Protein AF-A0A9P6QQ18-F1 (afdb_monomer)

Structure (mmCIF, N/CA/C/O backbone):
data_AF-A0A9P6QQ18-F1
#
_entry.id   AF-A0A9P6QQ18-F1
#
loop_
_atom_site.group_PDB
_atom_site.id
_atom_site.type_symbol
_atom_site.label_atom_id
_atom_site.label_alt_id
_atom_site.label_comp_id
_atom_site.lab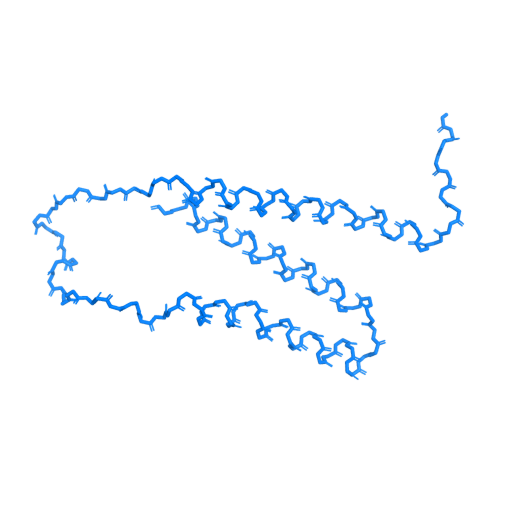el_asym_id
_atom_site.label_entity_id
_atom_site.label_seq_id
_atom_site.pdbx_PDB_ins_code
_atom_site.Cartn_x
_atom_site.Cartn_y
_atom_site.Cartn_z
_atom_site.occupancy
_atom_site.B_iso_or_equiv
_atom_site.auth_seq_id
_atom_site.auth_comp_id
_a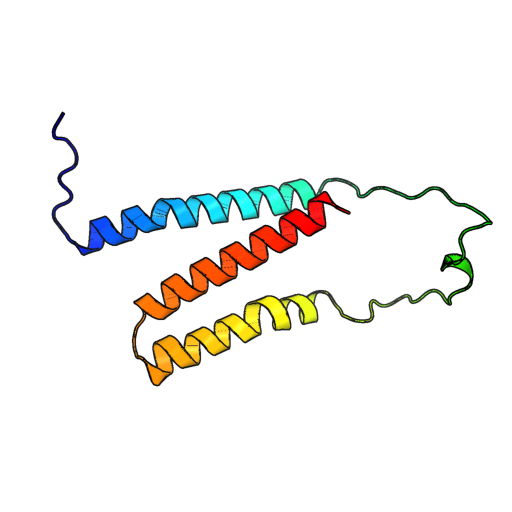tom_site.auth_asym_id
_atom_site.auth_atom_id
_atom_site.pdbx_PDB_model_num
ATOM 1 N N . MET A 1 1 ? -6.898 34.464 17.664 1.00 44.88 1 MET A N 1
ATOM 2 C CA . MET A 1 1 ? -7.584 33.560 16.716 1.00 44.88 1 MET A CA 1
ATOM 3 C C . MET A 1 1 ? -7.899 32.262 17.448 1.00 44.88 1 MET A C 1
ATOM 5 O O . MET A 1 1 ? -7.136 31.315 17.383 1.00 44.88 1 MET A O 1
ATOM 9 N N . GLU A 1 2 ? -8.997 32.252 18.199 1.00 58.38 2 GLU A N 1
ATOM 10 C CA . GLU A 1 2 ? -9.526 31.084 18.920 1.00 58.38 2 GLU A CA 1
ATOM 11 C C . GLU A 1 2 ? -10.723 30.558 18.114 1.00 58.38 2 GLU A C 1
ATOM 13 O O . GLU A 1 2 ? -11.852 30.938 18.406 1.00 58.38 2 GLU A O 1
ATOM 18 N N . MET A 1 3 ? -10.514 29.797 17.030 1.00 56.69 3 MET A N 1
ATOM 19 C CA . MET A 1 3 ? -11.647 29.430 16.151 1.00 56.69 3 MET A CA 1
ATOM 20 C C . MET A 1 3 ? -11.926 27.933 15.990 1.00 56.69 3 MET A C 1
ATOM 22 O O . MET A 1 3 ? -12.963 27.586 15.446 1.00 56.69 3 MET A O 1
ATOM 26 N N . PHE A 1 4 ? -11.125 27.022 16.552 1.00 62.69 4 PHE A N 1
ATOM 27 C CA . PHE A 1 4 ? -11.479 25.592 16.540 1.00 62.69 4 PHE A CA 1
ATOM 28 C C . PHE A 1 4 ? -11.140 24.892 17.858 1.00 62.69 4 PHE A C 1
ATOM 30 O O . PHE A 1 4 ? -10.296 23.999 17.931 1.00 62.69 4 PHE A O 1
ATOM 37 N N . ARG A 1 5 ? -11.841 25.262 18.936 1.00 65.56 5 ARG A N 1
ATOM 38 C CA . ARG A 1 5 ? -11.855 24.459 20.166 1.00 65.56 5 ARG A CA 1
ATOM 39 C C . ARG A 1 5 ? -12.746 23.233 19.950 1.00 65.56 5 ARG A C 1
ATOM 41 O O . ARG A 1 5 ? -13.927 23.233 20.288 1.00 65.56 5 ARG A O 1
ATOM 48 N N . ILE A 1 6 ? -12.174 22.193 19.344 1.00 60.19 6 ILE A N 1
ATOM 49 C CA . ILE A 1 6 ? -12.843 20.904 19.128 1.00 60.19 6 ILE A CA 1
ATOM 50 C C . ILE A 1 6 ? -13.253 20.335 20.496 1.00 60.19 6 ILE A C 1
ATOM 52 O O . ILE A 1 6 ? -12.412 20.100 21.363 1.00 60.19 6 ILE A O 1
ATOM 56 N N . LYS A 1 7 ? -14.565 20.185 20.701 1.00 62.78 7 LYS A N 1
ATOM 57 C CA . LYS A 1 7 ? -15.180 19.963 22.018 1.00 62.78 7 LYS A CA 1
ATOM 58 C C . LYS A 1 7 ? -15.162 18.498 22.477 1.00 62.78 7 LYS A C 1
ATOM 60 O O . LYS A 1 7 ? -15.290 18.256 23.671 1.00 62.78 7 LYS A O 1
ATOM 65 N N . SER A 1 8 ? -15.013 17.532 21.562 1.00 61.25 8 SER A N 1
ATOM 66 C CA . SER A 1 8 ? -15.037 16.097 21.876 1.00 61.25 8 SER A CA 1
ATOM 67 C C . SER A 1 8 ? -13.687 15.411 21.601 1.00 61.25 8 SER A C 1
ATOM 69 O O . SER A 1 8 ? -13.078 15.646 20.551 1.00 61.25 8 SER A O 1
ATOM 71 N N . PRO A 1 9 ? -13.217 14.527 22.506 1.00 66.12 9 PRO A N 1
ATOM 72 C CA . PRO A 1 9 ? -11.983 13.758 22.314 1.00 66.12 9 PRO A CA 1
ATOM 73 C C . PRO A 1 9 ? -11.997 12.906 21.036 1.00 66.12 9 PRO A C 1
ATOM 75 O O . PRO A 1 9 ? -10.982 12.787 20.358 1.00 66.12 9 PRO A O 1
ATOM 78 N N . SER A 1 10 ? -13.166 12.374 20.665 1.00 65.75 10 SER A N 1
ATOM 79 C CA . SER A 1 10 ? -13.357 11.558 19.463 1.00 65.75 10 SER A CA 1
ATOM 80 C C . SER A 1 10 ? -13.193 12.352 18.166 1.00 65.75 10 SER A C 1
ATOM 82 O O . SER A 1 10 ? -12.624 11.841 17.209 1.00 65.75 10 SER A O 1
ATOM 84 N N . MET A 1 11 ? -13.624 13.615 18.114 1.00 63.75 11 MET A N 1
ATOM 85 C CA . MET A 1 11 ? -13.503 14.419 16.893 1.00 63.75 11 MET A CA 1
ATOM 86 C C . MET A 1 11 ? -12.067 14.890 16.651 1.00 63.75 11 MET A C 1
ATOM 88 O O . MET A 1 11 ? -11.628 14.962 15.507 1.00 63.75 11 MET A O 1
ATOM 92 N N . ARG A 1 12 ? -11.298 15.124 17.722 1.00 69.06 12 ARG A N 1
ATOM 93 C CA . ARG A 1 12 ? -9.845 15.341 17.626 1.00 69.06 12 ARG A CA 1
ATOM 94 C C . ARG A 1 12 ? -9.121 14.133 17.035 1.00 69.06 12 ARG A C 1
ATOM 96 O O . ARG A 1 12 ? -8.218 14.315 16.229 1.00 69.06 12 ARG A O 1
ATOM 103 N N . PHE A 1 13 ? -9.541 12.928 17.417 1.00 66.69 13 PHE A N 1
ATOM 104 C CA . PHE A 1 13 ? -8.982 11.685 16.898 1.00 66.69 13 PHE A CA 1
ATOM 105 C C . PHE A 1 13 ? -9.198 11.564 15.383 1.00 66.69 13 PHE A C 1
ATOM 107 O O . PHE A 1 13 ? -8.223 11.489 14.645 1.00 66.69 13 PHE A O 1
ATOM 114 N N . TYR A 1 14 ? -10.436 11.667 14.891 1.00 67.19 14 TYR A N 1
ATOM 115 C CA . TYR A 1 14 ? -10.707 11.554 13.449 1.00 6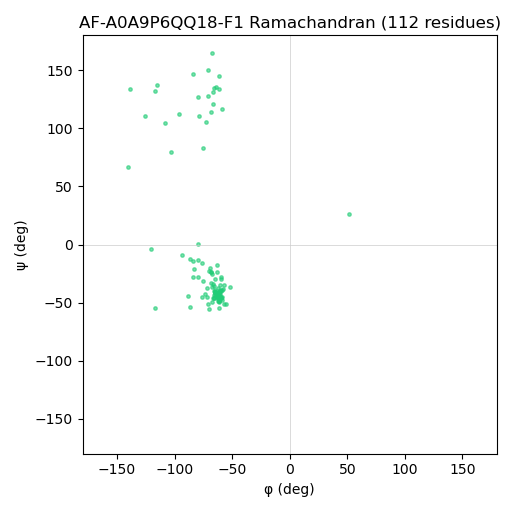7.19 14 TYR A CA 1
ATOM 116 C C . TYR A 1 14 ? -10.003 12.625 12.605 1.00 67.19 14 TYR A C 1
ATOM 118 O O . TYR A 1 14 ? -9.547 12.330 11.505 1.00 67.19 14 TYR A O 1
ATOM 1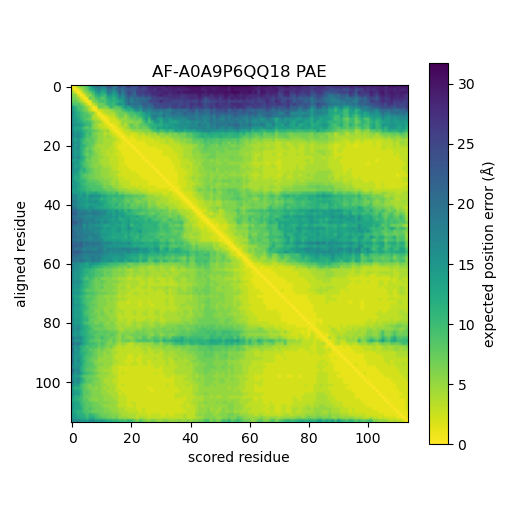26 N N . ILE A 1 15 ? -9.863 13.849 13.122 1.00 74.38 15 ILE A N 1
ATOM 127 C CA . ILE A 1 15 ? -9.143 14.927 12.427 1.00 74.38 15 ILE A CA 1
ATOM 128 C C . ILE A 1 15 ? -7.638 14.637 12.344 1.00 74.38 15 ILE A C 1
ATOM 130 O O . ILE A 1 15 ? -7.014 14.986 11.347 1.00 74.38 15 ILE A O 1
ATOM 134 N N . SER A 1 16 ? -7.060 13.963 13.344 1.00 79.25 16 SER A N 1
ATOM 135 C CA . SER A 1 16 ? -5.643 13.581 13.324 1.00 79.25 16 SER A CA 1
ATOM 136 C C . SER A 1 16 ? -5.332 12.577 12.211 1.00 79.25 16 SER A C 1
ATOM 138 O O . SER A 1 16 ? -4.319 12.725 11.540 1.00 79.25 16 SER A O 1
ATOM 140 N N . TYR A 1 17 ? -6.211 11.596 11.984 1.00 84.31 17 TYR A N 1
ATOM 141 C CA . TYR A 1 17 ? -6.032 10.575 10.939 1.00 84.31 17 TYR A CA 1
ATOM 142 C C . TYR A 1 17 ? -6.568 11.003 9.572 1.00 84.31 17 TYR A C 1
ATOM 144 O O . TYR A 1 17 ? -6.285 10.356 8.565 1.00 84.31 17 TYR A O 1
ATOM 152 N N . ALA A 1 18 ? -7.338 12.092 9.505 1.00 86.31 18 ALA A N 1
ATOM 153 C CA . ALA A 1 18 ? -7.832 12.622 8.239 1.00 86.31 18 ALA A CA 1
ATOM 154 C C . ALA A 1 18 ? -6.675 12.954 7.285 1.00 86.31 18 ALA A C 1
ATOM 156 O O . ALA A 1 18 ? -6.774 12.678 6.093 1.00 86.31 18 ALA A O 1
ATOM 157 N N . PHE A 1 19 ? -5.568 13.488 7.812 1.00 88.44 19 PHE A N 1
ATOM 158 C CA . PHE A 1 19 ? -4.374 13.764 7.017 1.00 88.44 19 PHE A CA 1
ATOM 159 C C . PHE A 1 19 ? -3.774 12.487 6.411 1.00 88.44 19 PHE A C 1
ATOM 161 O O . PHE A 1 19 ? -3.473 12.468 5.221 1.00 88.44 19 PHE A O 1
ATOM 168 N N . ASP A 1 20 ? -3.687 11.403 7.183 1.00 90.44 20 ASP A N 1
ATOM 169 C CA . ASP A 1 20 ? -3.134 10.126 6.716 1.00 90.44 20 ASP A CA 1
ATOM 170 C C . ASP A 1 20 ? -3.998 9.500 5.615 1.00 90.44 20 ASP A C 1
ATOM 172 O O . ASP A 1 20 ? -3.478 9.013 4.610 1.00 90.44 20 ASP A O 1
ATOM 176 N N . TRP A 1 21 ? -5.327 9.566 5.749 1.00 92.50 21 TRP A N 1
ATOM 177 C CA . TRP A 1 21 ? -6.245 9.105 4.703 1.00 92.50 21 TRP A CA 1
ATOM 178 C C . TRP A 1 21 ? -6.156 9.949 3.432 1.00 92.50 21 TRP A C 1
ATOM 180 O O . TRP A 1 21 ? -6.175 9.393 2.333 1.00 92.50 21 TRP A O 1
ATOM 190 N N . ILE A 1 22 ? -6.026 11.273 3.564 1.00 93.69 22 ILE A N 1
ATOM 191 C CA . ILE A 1 22 ? -5.800 12.166 2.419 1.00 93.69 22 ILE A CA 1
ATOM 192 C C . ILE A 1 22 ? -4.477 11.810 1.738 1.00 93.69 22 ILE A C 1
ATOM 194 O O . ILE A 1 22 ? -4.433 11.695 0.514 1.00 93.69 22 ILE A O 1
ATOM 198 N N . PHE A 1 23 ? -3.416 11.579 2.510 1.00 93.69 23 PHE A N 1
ATOM 199 C CA . PHE A 1 23 ? -2.123 11.177 1.972 1.00 93.69 23 PHE A CA 1
ATOM 200 C C . PHE A 1 23 ? -2.213 9.845 1.218 1.00 93.69 23 PHE A C 1
ATOM 202 O O . PHE A 1 23 ? -1.758 9.746 0.081 1.00 93.69 23 PHE A O 1
ATOM 209 N N . CYS A 1 24 ? -2.893 8.852 1.788 1.00 94.94 24 CYS A N 1
ATOM 210 C CA . CYS A 1 24 ? -3.155 7.583 1.115 1.00 94.94 24 CYS A CA 1
ATOM 211 C C . CYS A 1 24 ? -3.956 7.760 -0.187 1.00 94.94 24 CYS A C 1
ATOM 213 O O . CYS A 1 24 ? -3.645 7.122 -1.190 1.00 94.94 24 CYS A O 1
ATOM 215 N N . ALA A 1 25 ? -4.955 8.648 -0.207 1.00 95.31 25 ALA A N 1
ATOM 216 C CA . ALA A 1 25 ? -5.718 8.949 -1.418 1.00 95.31 25 ALA A CA 1
ATOM 217 C C . ALA A 1 25 ? -4.847 9.605 -2.505 1.00 95.31 25 ALA A C 1
ATOM 219 O O . ALA A 1 25 ? -4.979 9.264 -3.681 1.00 95.31 25 ALA A O 1
ATOM 220 N N . ILE A 1 26 ? -3.928 10.498 -2.122 1.00 96.38 26 ILE A N 1
ATOM 221 C CA . ILE A 1 26 ? -2.956 11.111 -3.040 1.00 96.38 26 ILE A CA 1
ATOM 222 C C . ILE A 1 26 ? -2.026 10.046 -3.627 1.00 96.38 26 ILE A C 1
ATOM 224 O O . ILE A 1 26 ? -1.822 10.021 -4.839 1.00 96.38 26 ILE A O 1
ATOM 228 N N . LEU A 1 27 ? -1.493 9.150 -2.792 1.00 96.19 27 LEU A N 1
ATOM 229 C CA . LEU A 1 27 ? -0.648 8.045 -3.247 1.00 96.19 27 LEU A CA 1
ATOM 230 C C . LEU A 1 27 ? -1.405 7.129 -4.218 1.00 96.19 27 LEU A C 1
ATOM 232 O O . LEU A 1 27 ? -0.892 6.804 -5.285 1.00 96.19 27 LEU A O 1
ATOM 236 N N . LEU A 1 28 ? -2.651 6.773 -3.907 1.00 95.50 28 LEU A N 1
ATOM 237 C CA . LEU A 1 28 ? -3.479 5.965 -4.801 1.00 95.50 28 LEU A CA 1
ATOM 238 C C . LEU A 1 28 ? -3.730 6.665 -6.149 1.00 95.50 28 LEU A C 1
ATOM 240 O O . LEU A 1 28 ? -3.646 6.030 -7.198 1.00 95.50 28 LEU A O 1
ATOM 244 N N . ALA A 1 29 ? -4.000 7.973 -6.144 1.00 96.06 29 ALA A N 1
ATOM 245 C CA . ALA A 1 29 ? -4.138 8.747 -7.376 1.00 96.06 29 ALA A CA 1
ATOM 246 C C . ALA A 1 29 ? -2.828 8.766 -8.182 1.00 96.06 29 ALA A C 1
ATOM 248 O O . ALA A 1 29 ? -2.853 8.569 -9.396 1.00 96.06 29 ALA A O 1
ATOM 249 N N . LEU A 1 30 ? -1.685 8.943 -7.511 1.00 95.25 30 LEU A N 1
ATOM 250 C CA . LEU A 1 30 ? -0.367 8.907 -8.142 1.00 95.25 30 LEU A CA 1
ATOM 251 C C . LEU A 1 30 ? -0.073 7.540 -8.766 1.00 95.25 30 LEU A C 1
ATOM 253 O O . LEU A 1 30 ? 0.431 7.489 -9.884 1.00 95.25 30 LEU A O 1
ATOM 257 N N . PHE A 1 31 ? -0.434 6.448 -8.091 1.00 94.19 31 PHE A N 1
ATOM 258 C CA . PHE A 1 31 ? -0.315 5.097 -8.634 1.00 94.19 31 PHE A CA 1
ATOM 259 C C . PHE A 1 31 ? -1.056 4.968 -9.972 1.00 94.19 31 PHE A C 1
ATOM 261 O O . PHE A 1 31 ? -0.447 4.582 -10.965 1.00 94.19 31 PHE A O 1
ATOM 268 N N . PHE A 1 32 ? -2.330 5.373 -10.038 1.00 94.06 32 PHE A N 1
ATOM 269 C CA . PHE A 1 32 ? -3.097 5.313 -11.289 1.00 94.06 32 PHE A CA 1
ATOM 270 C C . PHE A 1 32 ? -2.553 6.233 -12.385 1.00 94.06 32 PHE A C 1
ATOM 272 O O . PHE A 1 32 ? -2.717 5.926 -13.562 1.00 94.06 32 PHE A O 1
ATOM 279 N N . LEU A 1 33 ? -1.930 7.357 -12.025 1.00 93.88 33 LEU A N 1
ATOM 280 C CA . LEU A 1 33 ? -1.281 8.244 -12.992 1.00 93.88 33 LEU A CA 1
ATOM 281 C C . LEU A 1 33 ? 0.005 7.623 -13.549 1.00 93.88 33 LEU A C 1
ATOM 283 O O . LEU A 1 33 ? 0.201 7.634 -14.762 1.00 93.88 33 LEU A O 1
ATOM 287 N N . LEU A 1 34 ? 0.852 7.055 -12.686 1.00 92.38 34 LEU A N 1
ATOM 288 C CA . LEU A 1 34 ? 2.097 6.391 -13.083 1.00 92.38 34 LEU A CA 1
ATOM 289 C C . LEU A 1 34 ? 1.844 5.123 -13.893 1.00 92.38 34 LEU A C 1
ATOM 291 O O . LEU A 1 34 ? 2.600 4.824 -14.812 1.00 92.38 34 LEU A O 1
ATOM 295 N N . ASP A 1 35 ? 0.768 4.398 -13.602 1.00 91.38 35 ASP A N 1
ATOM 296 C CA . ASP A 1 35 ? 0.372 3.206 -14.353 1.00 91.38 35 ASP A CA 1
ATOM 297 C C . ASP A 1 35 ? 0.115 3.511 -15.842 1.00 91.38 35 ASP A C 1
ATOM 299 O O . ASP A 1 35 ? 0.363 2.676 -16.705 1.00 91.38 35 ASP A O 1
ATOM 303 N N . ARG A 1 36 ? -0.285 4.749 -16.171 1.00 91.62 36 ARG A N 1
ATOM 304 C CA . ARG A 1 36 ? -0.471 5.209 -17.560 1.00 91.62 36 ARG A CA 1
ATOM 305 C C . ARG A 1 36 ? 0.822 5.590 -18.272 1.00 91.62 36 ARG A C 1
ATOM 307 O O . ARG A 1 36 ? 0.791 5.791 -19.483 1.00 91.62 36 ARG A O 1
ATOM 314 N N . VAL A 1 37 ? 1.922 5.744 -17.541 1.00 91.56 37 VAL A N 1
ATOM 315 C CA . VAL A 1 37 ? 3.232 6.046 -18.119 1.00 91.56 37 VAL A CA 1
ATOM 316 C C . VAL A 1 37 ? 3.827 4.754 -18.664 1.00 91.56 37 VAL A C 1
ATOM 318 O O . VAL A 1 37 ? 3.906 3.749 -17.951 1.00 91.56 37 VAL A O 1
ATOM 321 N N . GLU A 1 38 ? 4.228 4.790 -19.932 1.00 88.06 38 GLU A N 1
ATOM 322 C CA . GLU A 1 38 ? 4.827 3.646 -20.609 1.00 88.06 38 GLU A CA 1
ATOM 323 C C . GLU A 1 38 ? 6.199 3.318 -19.991 1.00 88.06 38 GLU A C 1
ATOM 325 O O . GLU A 1 38 ? 6.991 4.240 -19.766 1.00 88.06 38 GLU A O 1
ATOM 330 N N . PRO A 1 39 ? 6.468 2.042 -19.651 1.00 87.00 39 PRO A N 1
ATOM 331 C CA . PRO A 1 39 ? 7.740 1.643 -19.060 1.00 87.00 39 PRO A CA 1
ATOM 332 C C . PRO A 1 39 ? 8.891 1.795 -20.055 1.00 87.00 39 PRO A C 1
ATOM 334 O O . PRO A 1 39 ? 8.691 1.919 -21.268 1.00 87.00 39 PRO A O 1
ATOM 337 N N . PHE A 1 40 ? 10.120 1.757 -19.543 1.00 86.88 40 PHE A N 1
ATOM 338 C CA . PHE A 1 40 ? 11.294 1.831 -20.400 1.00 86.88 40 PHE A CA 1
ATOM 339 C C . PHE A 1 40 ? 11.431 0.563 -21.256 1.00 86.88 40 PHE A C 1
ATOM 341 O O . PHE A 1 40 ? 11.720 -0.529 -20.760 1.00 86.88 40 PHE A O 1
ATOM 348 N N . HIS A 1 41 ? 11.284 0.718 -22.572 1.00 86.31 41 HIS A N 1
ATOM 349 C CA . HIS A 1 41 ? 11.540 -0.359 -23.524 1.00 86.31 41 HIS A CA 1
ATOM 350 C C . HIS A 1 41 ? 13.040 -0.502 -23.756 1.00 86.31 41 HIS A C 1
ATOM 352 O O . HIS A 1 41 ? 13.687 0.356 -24.355 1.00 86.31 41 HIS A O 1
ATOM 358 N N . ARG A 1 42 ? 13.610 -1.605 -23.273 1.00 84.56 42 ARG A N 1
ATOM 359 C CA . ARG A 1 42 ? 15.021 -1.920 -23.496 1.00 84.56 42 ARG A CA 1
ATOM 360 C C . ARG A 1 42 ? 15.262 -2.298 -24.960 1.00 84.56 42 ARG A C 1
ATOM 362 O O . ARG A 1 42 ? 14.650 -3.233 -25.470 1.00 84.56 42 ARG A O 1
ATOM 369 N N . GLU A 1 43 ? 16.239 -1.637 -25.578 1.00 88.69 43 GLU A N 1
ATOM 370 C CA . GLU A 1 43 ? 16.685 -1.942 -26.940 1.00 88.69 43 GLU A CA 1
ATOM 371 C C . GLU A 1 43 ? 17.244 -3.367 -27.068 1.00 88.69 43 GLU A C 1
ATOM 373 O O . GLU A 1 43 ? 17.896 -3.905 -26.161 1.00 88.69 43 GLU A O 1
ATOM 378 N N . PHE A 1 44 ? 17.008 -3.978 -28.229 1.00 86.81 44 PHE A N 1
ATOM 379 C CA . PHE A 1 44 ? 17.490 -5.322 -28.527 1.00 86.81 44 PHE A CA 1
ATOM 380 C C . PHE A 1 44 ? 19.024 -5.357 -28.608 1.00 86.81 44 PHE A C 1
ATOM 382 O O . PHE A 1 44 ? 19.650 -4.530 -29.268 1.00 86.81 44 PHE A O 1
ATOM 389 N N . SER A 1 45 ? 19.637 -6.358 -27.972 1.00 88.69 45 SER A N 1
ATOM 390 C CA . SER A 1 45 ? 21.077 -6.615 -28.056 1.00 88.69 45 SER A CA 1
ATOM 391 C C . SER A 1 45 ? 21.339 -8.109 -28.183 1.00 88.69 45 SER A C 1
ATOM 393 O O . SER A 1 45 ? 20.783 -8.907 -27.429 1.00 88.69 45 SER A O 1
ATOM 395 N N . VAL A 1 46 ? 22.222 -8.477 -29.112 1.00 88.75 46 VAL A N 1
ATOM 396 C CA . VAL A 1 46 ? 22.637 -9.868 -29.356 1.00 88.75 46 VAL A CA 1
ATOM 397 C C . VAL A 1 46 ? 23.441 -10.429 -28.177 1.00 88.75 46 VAL A C 1
ATOM 399 O O . VAL A 1 46 ? 23.418 -11.628 -27.925 1.00 88.75 46 VAL A O 1
ATOM 402 N N . GLU A 1 47 ? 24.097 -9.564 -27.402 1.00 92.12 47 GLU A N 1
ATOM 403 C CA . GLU A 1 47 ? 24.851 -9.951 -26.202 1.00 92.12 47 GLU A CA 1
ATOM 404 C C . GLU A 1 47 ? 23.944 -10.175 -24.975 1.00 92.12 47 GLU A C 1
ATOM 406 O O . GLU A 1 47 ? 24.418 -10.501 -23.886 1.00 92.12 47 GLU A O 1
ATOM 411 N N . ASN A 1 48 ? 22.623 -10.007 -25.116 1.00 88.31 48 ASN A N 1
ATOM 412 C CA . ASN A 1 48 ? 21.682 -10.204 -24.022 1.00 88.31 48 ASN A CA 1
ATOM 413 C C . ASN A 1 48 ? 21.506 -11.692 -23.688 1.00 88.31 48 ASN A C 1
ATOM 415 O O . ASN A 1 48 ? 20.772 -12.418 -24.359 1.00 88.31 48 ASN A O 1
ATOM 419 N N . THR A 1 49 ? 22.090 -12.125 -22.572 1.00 88.06 49 THR A N 1
ATOM 420 C CA . THR A 1 49 ? 21.973 -13.508 -22.092 1.00 88.06 49 THR A CA 1
ATOM 421 C C . THR A 1 49 ? 20.546 -13.922 -21.732 1.00 88.06 49 THR A C 1
ATOM 423 O O . THR A 1 49 ? 20.259 -15.117 -21.705 1.00 88.06 49 THR A O 1
ATOM 426 N N . ALA A 1 50 ? 19.629 -12.968 -21.525 1.00 84.94 50 ALA A N 1
ATOM 427 C CA . ALA A 1 50 ? 18.222 -13.264 -21.266 1.00 84.94 50 ALA A CA 1
ATOM 428 C C . ALA A 1 50 ? 17.521 -13.964 -22.449 1.00 84.94 50 ALA A C 1
ATOM 430 O O . ALA A 1 50 ? 16.549 -14.677 -22.232 1.00 84.94 50 ALA A O 1
ATOM 431 N N . ILE A 1 51 ? 18.031 -13.812 -23.679 1.00 84.69 51 ILE A N 1
ATOM 432 C CA . ILE A 1 51 ? 17.461 -14.427 -24.895 1.00 84.69 51 ILE A CA 1
ATOM 433 C C . ILE A 1 51 ? 17.650 -15.956 -24.900 1.00 84.69 51 ILE A C 1
ATOM 435 O O . ILE A 1 51 ? 16.937 -16.669 -25.598 1.00 84.69 51 ILE A O 1
ATOM 439 N N . MET A 1 52 ? 18.601 -16.480 -24.119 1.00 87.25 52 MET A N 1
ATOM 440 C CA . MET A 1 52 ? 18.871 -17.921 -24.058 1.00 87.25 52 MET A CA 1
ATOM 441 C C . MET A 1 52 ? 17.830 -18.704 -23.244 1.00 87.25 52 MET A C 1
ATOM 443 O O . MET A 1 52 ? 17.778 -19.929 -23.351 1.00 87.25 52 MET A O 1
ATOM 447 N N . TYR A 1 53 ? 17.019 -18.028 -22.426 1.00 86.00 53 TYR A N 1
ATOM 448 C CA . TYR A 1 53 ? 15.954 -18.671 -21.658 1.00 86.00 53 TYR A CA 1
ATOM 449 C C . TYR A 1 53 ? 14.692 -18.828 -22.511 1.00 86.00 53 TYR A C 1
ATOM 451 O O . TYR A 1 53 ? 14.398 -18.002 -23.373 1.00 86.00 53 TYR A O 1
ATOM 459 N N . THR A 1 54 ? 13.943 -19.908 -22.273 1.00 85.88 54 THR A N 1
ATOM 460 C CA . THR A 1 54 ? 12.664 -20.141 -22.959 1.00 85.88 54 THR A CA 1
ATOM 461 C C . THR A 1 54 ? 11.673 -19.044 -22.578 1.00 85.88 54 THR A C 1
ATOM 463 O O . THR A 1 54 ? 11.584 -18.673 -21.410 1.00 85.88 54 THR A O 1
ATOM 466 N N . TYR A 1 55 ? 10.950 -18.516 -23.567 1.00 81.44 55 TYR A N 1
ATOM 467 C CA . TYR A 1 55 ? 9.920 -17.511 -23.333 1.00 81.44 55 TYR A CA 1
ATOM 468 C C . TYR A 1 55 ? 8.759 -18.125 -22.547 1.00 81.44 55 TYR A C 1
ATOM 470 O O . TYR A 1 55 ? 8.147 -19.095 -22.991 1.00 81.44 55 TYR A O 1
ATOM 478 N N . GLU A 1 56 ? 8.476 -17.557 -21.380 1.00 81.56 56 GLU A N 1
ATOM 479 C CA . GLU A 1 56 ? 7.372 -17.965 -20.521 1.00 81.56 56 GLU A CA 1
ATOM 480 C C . GLU A 1 56 ? 6.180 -17.043 -20.805 1.00 81.56 56 GLU A C 1
ATOM 482 O O . GLU A 1 56 ? 6.225 -15.848 -20.518 1.00 81.56 56 GLU A O 1
ATOM 487 N N . GLU A 1 57 ? 5.113 -17.587 -21.393 1.00 80.25 57 GLU A N 1
ATOM 488 C CA . GLU A 1 57 ? 3.898 -16.813 -21.700 1.00 80.25 57 GLU A CA 1
ATOM 489 C C . GLU A 1 57 ? 3.132 -16.393 -20.437 1.00 80.25 57 GLU A C 1
ATOM 491 O O . GLU A 1 57 ? 2.365 -15.432 -20.463 1.00 80.25 57 GLU A O 1
ATOM 496 N N . HIS A 1 58 ? 3.325 -17.119 -19.334 1.00 81.94 58 HIS A N 1
ATOM 497 C CA . HIS A 1 58 ? 2.600 -16.911 -18.089 1.00 81.94 58 HIS A CA 1
ATOM 498 C C . HIS A 1 58 ? 3.558 -16.505 -16.977 1.00 81.94 58 HIS A C 1
ATOM 500 O O . HIS A 1 58 ? 4.573 -17.150 -16.731 1.00 81.94 58 HIS A O 1
ATOM 506 N N . GLU A 1 59 ? 3.200 -15.451 -16.255 1.00 83.00 59 GLU A N 1
ATOM 507 C CA . GLU A 1 59 ? 3.926 -15.046 -15.059 1.00 83.00 59 GLU A CA 1
ATOM 508 C C . GLU A 1 59 ? 3.885 -16.165 -14.005 1.00 83.00 59 GLU A C 1
ATOM 510 O O . GLU A 1 59 ? 2.821 -16.708 -13.699 1.00 83.00 59 GLU A O 1
ATOM 515 N N . ALA A 1 60 ? 5.037 -16.475 -13.396 1.00 85.12 60 ALA A N 1
ATOM 516 C CA . ALA A 1 60 ? 5.133 -17.493 -12.344 1.00 85.12 60 ALA A CA 1
ATOM 517 C C . ALA A 1 60 ? 4.252 -17.171 -11.121 1.00 85.12 60 ALA A C 1
ATOM 519 O O . ALA A 1 60 ? 3.773 -18.074 -10.435 1.00 85.12 60 ALA A O 1
ATOM 520 N N . VAL A 1 61 ? 4.034 -15.880 -10.845 1.00 87.6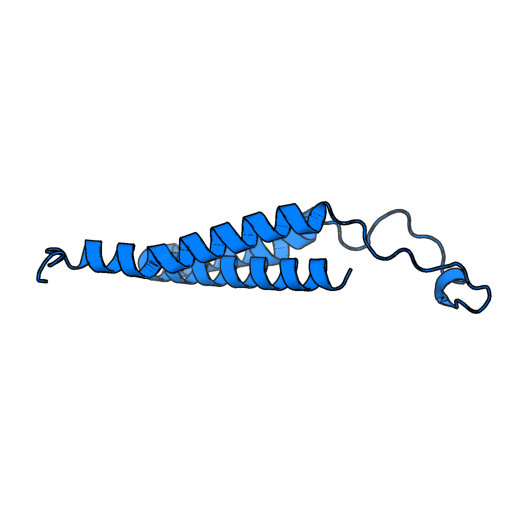9 61 VAL A N 1
ATOM 521 C CA . VAL A 1 61 ? 3.114 -15.406 -9.810 1.00 87.69 61 VAL A CA 1
ATOM 522 C C . VAL A 1 61 ? 2.132 -14.436 -10.453 1.00 87.69 61 VAL A C 1
ATOM 524 O O . VAL A 1 61 ? 2.530 -13.326 -10.796 1.00 87.69 61 VAL A O 1
ATOM 527 N N . PRO A 1 62 ? 0.852 -14.808 -10.588 1.00 91.50 62 PRO A N 1
ATOM 528 C CA . PRO A 1 62 ? -0.126 -13.922 -11.190 1.00 91.50 62 PRO A CA 1
ATOM 529 C C . PRO A 1 62 ? -0.444 -12.745 -10.260 1.00 91.50 62 PRO A C 1
ATOM 531 O O . PRO A 1 62 ? -0.463 -12.881 -9.031 1.00 91.50 62 PRO A O 1
ATOM 534 N N . ILE A 1 63 ? -0.793 -11.600 -10.849 1.00 89.69 63 ILE A N 1
ATOM 535 C CA . ILE A 1 63 ? -1.088 -10.346 -10.130 1.00 89.69 63 ILE A CA 1
ATOM 536 C C . ILE A 1 63 ? -2.132 -10.531 -9.009 1.00 89.69 63 ILE A C 1
ATOM 538 O O . ILE A 1 63 ? -2.014 -9.947 -7.930 1.00 89.69 63 ILE A O 1
ATOM 542 N N . TRP A 1 64 ? -3.144 -11.381 -9.215 1.00 92.25 64 TRP A N 1
ATOM 543 C CA . TRP A 1 64 ? -4.160 -11.648 -8.190 1.00 92.25 64 TRP A CA 1
ATOM 544 C C . TRP A 1 64 ? -3.580 -12.356 -6.954 1.00 92.25 64 TRP A C 1
ATOM 546 O O . TRP A 1 64 ? -3.993 -12.060 -5.831 1.00 92.25 64 TRP A O 1
ATOM 556 N N . ALA A 1 65 ? -2.607 -13.256 -7.138 1.00 94.06 65 ALA A N 1
ATOM 557 C CA . ALA A 1 65 ? -1.958 -13.971 -6.042 1.00 94.06 65 ALA A CA 1
ATOM 558 C C . ALA A 1 65 ? -1.050 -13.027 -5.249 1.00 94.06 65 ALA A C 1
ATOM 560 O O . ALA A 1 65 ? -1.038 -13.075 -4.018 1.00 94.06 65 ALA A O 1
ATOM 561 N N . LEU A 1 66 ? -0.370 -12.104 -5.939 1.00 92.38 66 LEU A N 1
ATOM 562 C CA . LEU A 1 66 ? 0.388 -11.031 -5.299 1.00 92.38 66 LEU A CA 1
ATOM 563 C C . LEU A 1 66 ? -0.515 -10.189 -4.384 1.00 92.38 66 LEU A C 1
ATOM 565 O O . LEU A 1 66 ? -0.212 -10.037 -3.200 1.00 92.38 66 LEU A O 1
ATOM 569 N N . GLY A 1 67 ? -1.653 -9.708 -4.899 1.00 93.38 67 GLY A N 1
ATOM 570 C CA . GLY A 1 67 ? -2.626 -8.936 -4.116 1.00 93.38 67 GLY A CA 1
ATOM 571 C C . GLY A 1 67 ? -3.173 -9.702 -2.906 1.00 93.38 67 GLY A C 1
ATOM 572 O O . GLY A 1 67 ? -3.307 -9.138 -1.815 1.00 93.38 67 GLY A O 1
ATOM 573 N N . LEU A 1 68 ? -3.424 -11.005 -3.066 1.00 95.88 68 LEU A N 1
ATOM 574 C CA . LEU A 1 68 ? -3.866 -11.869 -1.974 1.00 95.88 68 LEU A CA 1
ATOM 575 C C . LEU A 1 68 ? -2.820 -11.940 -0.850 1.00 95.88 68 LEU A C 1
ATOM 577 O O . LEU A 1 68 ? -3.156 -11.760 0.321 1.00 95.88 68 LEU A O 1
ATOM 581 N N . ILE A 1 69 ? -1.558 -12.186 -1.199 1.00 94.38 69 ILE A N 1
ATOM 582 C CA . ILE A 1 69 ? -0.487 -12.406 -0.222 1.00 94.38 69 ILE A CA 1
ATOM 583 C C . ILE A 1 69 ? -0.082 -11.099 0.463 1.00 94.38 69 ILE A C 1
ATOM 585 O O . ILE A 1 69 ? 0.103 -11.090 1.678 1.00 94.38 69 ILE A O 1
ATOM 589 N N . MET A 1 70 ? 0.044 -9.996 -0.280 1.00 93.31 70 MET A N 1
ATOM 590 C CA . MET A 1 70 ? 0.571 -8.746 0.281 1.00 93.31 70 MET A CA 1
ATOM 591 C C . MET A 1 70 ? -0.481 -7.893 1.000 1.00 93.31 70 MET A C 1
ATOM 593 O O . MET A 1 70 ? -0.130 -7.142 1.905 1.00 93.31 70 MET A O 1
ATOM 597 N N . ALA A 1 71 ? -1.756 -7.982 0.606 1.00 93.94 71 ALA A N 1
ATOM 598 C CA . ALA A 1 71 ? -2.812 -7.126 1.149 1.00 93.94 71 ALA A CA 1
ATOM 599 C C . ALA A 1 71 ? -3.881 -7.930 1.895 1.00 93.94 71 ALA A C 1
ATOM 601 O O . ALA A 1 71 ? -4.138 -7.668 3.071 1.00 93.94 71 ALA A 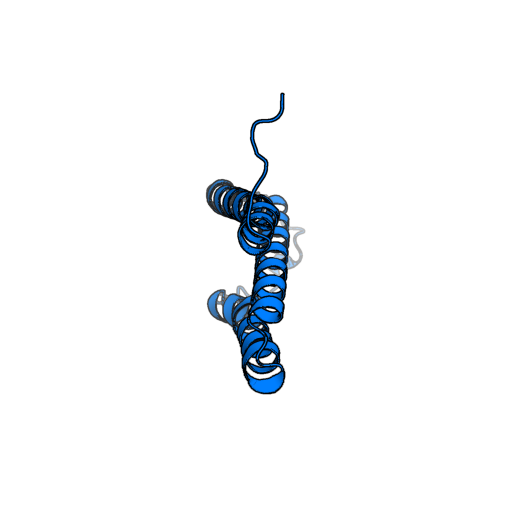O 1
ATOM 602 N N . VAL A 1 72 ? -4.487 -8.931 1.247 1.00 96.19 72 VAL A N 1
ATOM 603 C CA . VAL A 1 72 ? -5.638 -9.650 1.824 1.00 96.19 72 VAL A CA 1
ATOM 604 C C . VAL A 1 72 ? -5.227 -10.461 3.049 1.00 96.19 72 VAL A C 1
ATOM 606 O O . VAL A 1 72 ? -5.855 -10.346 4.101 1.00 96.19 72 VAL A O 1
ATOM 609 N N . PHE A 1 73 ? -4.163 -11.255 2.944 1.00 96.81 73 PHE A N 1
ATOM 610 C CA . PHE A 1 73 ? -3.719 -12.118 4.033 1.00 96.81 73 PHE A CA 1
ATOM 611 C C . PHE A 1 73 ? -3.322 -11.322 5.297 1.00 96.81 73 PHE A C 1
ATOM 613 O O . PHE A 1 73 ? -3.864 -11.620 6.368 1.00 96.81 73 PHE A O 1
ATOM 620 N N . PRO A 1 74 ? -2.495 -10.257 5.218 1.00 96.25 74 PRO A N 1
ATOM 621 C CA . PRO A 1 74 ? -2.206 -9.407 6.370 1.00 96.25 74 PRO A CA 1
ATOM 622 C C . PRO A 1 74 ? -3.446 -8.705 6.928 1.00 96.25 74 PRO A C 1
ATOM 624 O O . PRO A 1 74 ? -3.615 -8.665 8.146 1.00 96.25 74 PRO A O 1
ATOM 627 N N . ALA A 1 75 ? -4.344 -8.200 6.073 1.00 96.25 75 ALA A N 1
ATOM 628 C CA . ALA A 1 75 ? -5.572 -7.542 6.524 1.00 96.25 75 ALA A CA 1
ATOM 629 C C . ALA A 1 75 ? -6.477 -8.498 7.318 1.00 96.25 75 ALA A C 1
ATOM 631 O O . ALA A 1 75 ? -7.003 -8.126 8.369 1.00 96.25 75 ALA A O 1
ATOM 632 N N . VAL A 1 76 ? -6.618 -9.746 6.858 1.00 96.75 76 VAL A N 1
ATOM 633 C CA . VAL A 1 76 ? -7.382 -10.788 7.561 1.00 96.75 76 VAL A CA 1
ATOM 634 C C . VAL A 1 76 ? -6.724 -11.147 8.893 1.00 96.75 76 VAL A C 1
ATOM 636 O O . VAL A 1 76 ? -7.418 -11.232 9.906 1.00 96.75 76 VAL A O 1
ATOM 639 N N . LEU A 1 77 ? -5.397 -11.300 8.936 1.00 95.69 77 LEU A N 1
ATOM 640 C CA . LEU A 1 77 ? -4.682 -11.543 10.193 1.00 95.69 77 LEU A CA 1
ATOM 641 C C . LEU A 1 77 ? -4.888 -10.403 11.197 1.00 95.69 77 LEU A C 1
ATOM 643 O O . LEU A 1 77 ? -5.220 -10.658 12.356 1.00 95.69 77 LEU A O 1
ATOM 647 N N . MET A 1 78 ? -4.756 -9.151 10.754 1.00 95.62 78 MET A N 1
ATOM 648 C CA . MET A 1 78 ? -5.018 -7.977 11.591 1.00 95.62 78 MET A CA 1
ATOM 649 C C . MET A 1 78 ? -6.469 -7.946 12.072 1.00 95.62 78 MET A C 1
ATOM 651 O O . MET A 1 78 ? -6.723 -7.626 13.231 1.00 95.62 78 MET A O 1
ATOM 655 N N . PHE A 1 79 ? -7.426 -8.321 11.222 1.00 94.62 79 PHE A N 1
ATOM 656 C CA . PHE A 1 79 ? -8.833 -8.403 11.602 1.00 94.62 79 PHE A CA 1
ATOM 657 C C . PHE A 1 79 ? -9.062 -9.448 12.703 1.00 94.62 79 PHE A C 1
ATOM 659 O O . PHE A 1 79 ? -9.667 -9.140 13.734 1.00 94.62 79 PHE A O 1
ATOM 666 N N . ILE A 1 80 ? -8.528 -10.660 12.533 1.00 95.81 80 ILE A N 1
ATOM 667 C CA . ILE A 1 80 ? -8.652 -11.747 13.515 1.00 95.81 80 ILE A CA 1
ATOM 668 C C . ILE A 1 80 ? -8.024 -11.341 14.855 1.00 95.81 80 ILE A C 1
ATOM 670 O O . ILE A 1 80 ? -8.644 -11.515 15.905 1.00 95.81 80 ILE A O 1
ATOM 674 N N . VAL A 1 81 ? -6.820 -10.769 14.840 1.00 94.69 81 VAL A N 1
ATOM 675 C CA . VAL A 1 81 ? -6.108 -10.395 16.070 1.00 94.69 81 VAL A CA 1
ATOM 676 C C . VAL A 1 81 ? -6.764 -9.195 16.755 1.00 94.69 81 VAL A C 1
ATOM 678 O O . VAL A 1 81 ? -7.067 -9.254 17.949 1.00 94.69 81 VAL A O 1
ATOM 681 N N . SER A 1 82 ? -7.011 -8.109 16.026 1.00 93.44 82 SER A N 1
ATOM 682 C CA . SER A 1 82 ? -7.482 -6.856 16.622 1.00 93.44 82 SER A CA 1
ATOM 683 C C . SER A 1 82 ? -8.962 -6.910 16.997 1.00 93.44 82 SER A C 1
ATOM 685 O O . SER A 1 82 ? -9.323 -6.522 18.107 1.00 93.44 82 SER A O 1
ATOM 687 N N . ILE A 1 83 ? -9.826 -7.433 16.121 1.00 92.44 83 ILE A N 1
ATOM 688 C CA . ILE A 1 83 ? -11.271 -7.521 16.383 1.00 92.44 83 ILE A CA 1
ATOM 689 C C . ILE A 1 83 ? -11.627 -8.824 17.097 1.00 92.44 83 ILE A C 1
ATOM 691 O O . ILE A 1 83 ? -12.397 -8.799 18.054 1.00 92.44 83 ILE A O 1
ATOM 695 N N . GLY A 1 84 ? -11.078 -9.959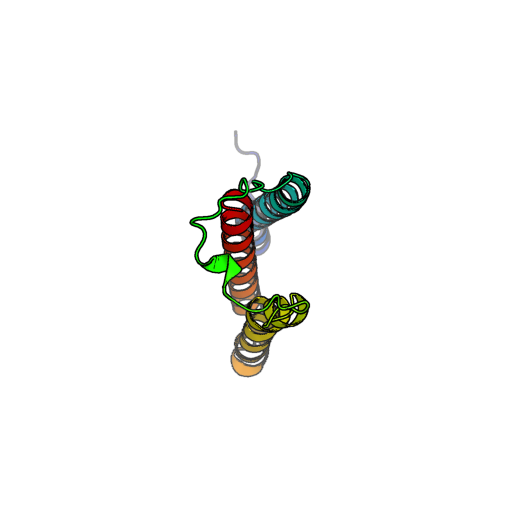 16.664 1.00 91.25 84 GLY A N 1
ATOM 696 C CA . GLY A 1 84 ? -11.418 -11.265 17.235 1.00 91.25 84 GLY A CA 1
ATOM 697 C C . GLY A 1 84 ? -10.885 -11.449 18.657 1.00 91.25 84 GLY A C 1
ATOM 698 O O . GLY A 1 84 ? -11.669 -11.713 19.574 1.00 91.25 84 GLY A O 1
ATOM 699 N N . LEU A 1 85 ? -9.570 -11.282 18.842 1.00 92.81 85 LEU A N 1
ATOM 700 C CA . LEU A 1 85 ? -8.904 -11.504 20.132 1.00 92.81 85 LEU A CA 1
ATOM 701 C C . LEU A 1 85 ? -8.945 -10.260 21.024 1.00 92.81 85 LEU A C 1
ATOM 703 O O . LEU A 1 85 ? -9.392 -10.338 22.165 1.00 92.81 85 LEU A O 1
ATOM 707 N N . ARG A 1 86 ? -8.485 -9.109 20.519 1.00 91.81 86 ARG A N 1
ATOM 708 C CA . ARG A 1 86 ? -8.363 -7.877 21.322 1.00 91.81 86 ARG A CA 1
ATOM 709 C C . ARG A 1 86 ? -9.650 -7.063 21.426 1.00 91.81 86 ARG A C 1
ATOM 711 O O . ARG A 1 86 ? -9.718 -6.174 22.269 1.00 91.81 86 ARG A O 1
ATOM 718 N N . ARG A 1 87 ? -10.656 -7.343 20.584 1.00 89.19 87 ARG A N 1
ATOM 719 C CA . ARG A 1 87 ? -11.942 -6.615 20.517 1.00 89.19 87 ARG A CA 1
ATOM 720 C C . ARG A 1 87 ? -11.770 -5.089 20.396 1.00 89.19 87 ARG A C 1
ATOM 722 O O . ARG A 1 87 ? -12.659 -4.335 20.784 1.00 89.19 87 ARG A O 1
ATOM 729 N N . SER A 1 88 ? -10.644 -4.636 19.838 1.00 90.44 88 SER A N 1
ATOM 730 C CA . SER A 1 88 ? -10.279 -3.225 19.691 1.00 90.44 88 SER A CA 1
ATOM 731 C C . SER A 1 88 ? -10.372 -2.810 18.219 1.00 90.44 88 SER A C 1
ATOM 733 O O . SER A 1 88 ? -9.490 -3.148 17.423 1.00 90.44 88 SER A O 1
ATOM 735 N N . PRO A 1 89 ? -11.414 -2.055 17.820 1.00 87.06 89 PRO A N 1
ATOM 736 C CA . PRO A 1 89 ? -11.508 -1.514 16.464 1.00 87.06 89 PRO A CA 1
ATOM 737 C C . PRO A 1 89 ? -10.451 -0.442 16.180 1.00 87.06 89 PRO A C 1
ATOM 739 O O . PRO A 1 89 ? -10.077 -0.238 15.028 1.00 87.06 89 PRO A O 1
ATOM 742 N N . TYR A 1 90 ? -9.931 0.205 17.223 1.00 87.50 90 TYR A N 1
ATOM 743 C CA . TYR A 1 90 ? -8.849 1.179 17.117 1.00 87.50 90 TYR A CA 1
ATOM 744 C C . TYR A 1 90 ? -7.539 0.524 16.657 1.00 87.50 90 TYR A C 1
ATOM 746 O O . TYR A 1 90 ? -6.900 1.014 15.726 1.00 87.50 90 TYR A O 1
ATOM 754 N N . ASP A 1 91 ? -7.168 -0.616 17.251 1.00 89.50 91 ASP A N 1
ATOM 755 C CA . ASP A 1 91 ? -5.955 -1.357 16.870 1.00 89.50 91 ASP A CA 1
ATOM 756 C C . ASP A 1 91 ? -6.056 -1.835 15.414 1.00 89.50 91 ASP A C 1
ATOM 758 O O . ASP A 1 91 ? -5.078 -1.799 14.668 1.00 89.50 91 ASP A O 1
ATOM 762 N N . PHE A 1 92 ? -7.257 -2.244 14.986 1.00 92.62 92 PHE A N 1
ATOM 763 C CA . PHE A 1 92 ? -7.511 -2.640 13.603 1.00 92.62 92 PHE A CA 1
ATOM 764 C C . PHE A 1 92 ? -7.391 -1.462 12.631 1.00 92.62 92 PHE A C 1
ATOM 766 O O . PHE A 1 92 ? -6.726 -1.591 11.609 1.00 92.62 92 PHE A O 1
ATOM 773 N N . HIS A 1 93 ? -7.993 -0.313 12.954 1.00 90.69 93 HIS A N 1
ATOM 774 C CA . HIS A 1 93 ? -7.940 0.878 12.105 1.00 90.69 93 HIS A CA 1
ATOM 775 C C . HIS A 1 93 ? -6.503 1.344 11.852 1.00 90.69 93 HIS A C 1
ATOM 777 O O . HIS A 1 93 ? -6.119 1.567 10.705 1.00 90.69 93 HIS A O 1
ATOM 783 N N . ASN A 1 94 ? -5.700 1.435 12.913 1.00 91.44 94 ASN A N 1
ATOM 784 C CA . ASN A 1 94 ? -4.300 1.842 12.807 1.00 91.44 94 ASN A CA 1
ATOM 785 C C . ASN A 1 94 ? -3.470 0.830 12.012 1.00 91.44 94 ASN A C 1
ATOM 787 O O . ASN A 1 94 ? -2.658 1.223 11.176 1.00 91.44 94 ASN A O 1
ATOM 791 N N . GLY A 1 95 ? -3.703 -0.468 12.232 1.00 92.94 95 GLY A N 1
ATOM 792 C CA . GLY A 1 95 ? -3.065 -1.523 11.447 1.00 92.94 95 GLY A CA 1
AT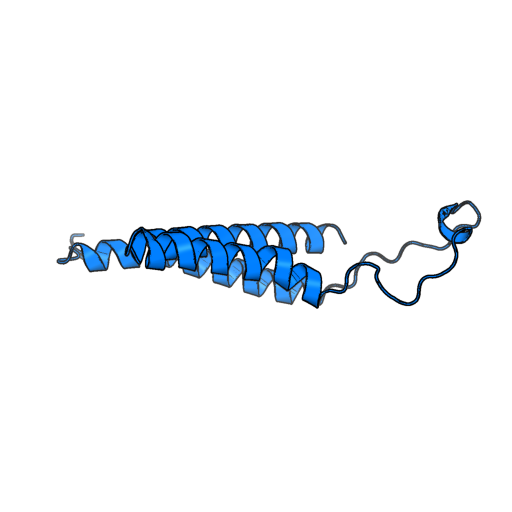OM 793 C C . GLY A 1 95 ? -3.425 -1.443 9.962 1.00 92.94 95 GLY A C 1
ATOM 794 O O . GLY A 1 95 ? -2.541 -1.532 9.115 1.00 92.94 95 GLY A O 1
ATOM 795 N N . LEU A 1 96 ? -4.700 -1.201 9.644 1.00 94.62 96 LEU A N 1
ATOM 796 C CA . LEU A 1 96 ? -5.181 -1.085 8.269 1.00 94.62 96 LEU A CA 1
ATOM 797 C C . LEU A 1 96 ? -4.589 0.131 7.551 1.00 94.62 96 LEU A C 1
ATOM 799 O O . LEU A 1 96 ? -4.160 0.006 6.407 1.00 94.62 96 LEU A O 1
ATOM 803 N N . LEU A 1 97 ? -4.529 1.284 8.222 1.00 93.94 97 LEU A N 1
ATOM 804 C CA . LEU A 1 97 ? -3.872 2.478 7.688 1.00 93.94 97 LEU A CA 1
ATOM 805 C C . LEU A 1 97 ? -2.389 2.227 7.399 1.00 93.94 97 LEU A C 1
ATOM 807 O O . LEU A 1 97 ? -1.913 2.564 6.318 1.00 93.94 97 LEU A O 1
ATOM 811 N N . GLY A 1 98 ? -1.674 1.584 8.327 1.00 94.88 98 GLY A N 1
ATOM 812 C CA . GLY A 1 98 ? -0.268 1.227 8.132 1.00 94.88 98 GLY A CA 1
ATOM 813 C C . GLY A 1 98 ? -0.054 0.240 6.981 1.00 94.88 98 GLY A C 1
ATOM 814 O O . GLY A 1 98 ? 0.848 0.431 6.166 1.00 94.88 98 GLY A O 1
ATOM 815 N N . LEU A 1 99 ? -0.909 -0.783 6.873 1.00 96.12 99 LEU A N 1
ATOM 816 C CA . LEU A 1 99 ? -0.873 -1.752 5.776 1.00 96.12 99 LEU A CA 1
ATOM 817 C C . LEU A 1 99 ? -1.097 -1.064 4.426 1.00 96.12 99 LEU A C 1
ATOM 819 O O . LEU A 1 99 ? -0.324 -1.267 3.491 1.00 96.12 99 LEU A O 1
ATOM 823 N N . LEU A 1 100 ? -2.136 -0.233 4.338 1.00 95.75 100 LEU A N 1
ATOM 824 C CA . LEU A 1 100 ? -2.493 0.479 3.118 1.00 95.75 100 LEU A CA 1
ATOM 825 C C . LEU A 1 100 ? -1.371 1.432 2.689 1.00 95.75 100 LEU A C 1
ATOM 827 O O . LEU A 1 100 ? -0.967 1.414 1.529 1.00 95.75 100 LEU A O 1
ATOM 831 N N . LEU A 1 101 ? -0.809 2.191 3.630 1.00 95.62 101 LEU A N 1
ATOM 832 C CA . LEU A 1 101 ? 0.328 3.069 3.372 1.00 95.62 101 LEU A CA 1
ATOM 833 C C . LEU A 1 101 ? 1.553 2.296 2.861 1.00 95.62 101 LEU A C 1
ATOM 835 O O . LEU A 1 101 ? 2.161 2.709 1.875 1.00 95.62 101 LEU A O 1
ATOM 839 N N . SER A 1 102 ? 1.900 1.169 3.493 1.00 96.19 102 SER A N 1
ATOM 840 C CA . SER A 1 102 ? 3.037 0.344 3.070 1.00 96.19 102 SER A CA 1
ATOM 841 C C . SER A 1 102 ? 2.849 -0.195 1.653 1.00 96.19 102 SER A C 1
ATOM 843 O O . SER A 1 102 ? 3.762 -0.092 0.838 1.00 96.19 102 SER A O 1
ATOM 845 N N . VAL A 1 103 ? 1.672 -0.746 1.339 1.00 95.94 103 VAL A N 1
ATOM 846 C CA . VAL A 1 103 ? 1.382 -1.301 0.007 1.00 95.94 103 VAL A CA 1
ATOM 847 C C . VAL A 1 103 ? 1.405 -0.202 -1.056 1.00 95.94 103 VAL A C 1
ATOM 849 O O . VAL A 1 103 ? 2.017 -0.380 -2.110 1.00 95.94 103 VAL A O 1
ATOM 852 N N . LEU A 1 104 ? 0.792 0.954 -0.790 1.00 96.06 104 LEU A N 1
ATOM 853 C CA . LEU A 1 104 ? 0.800 2.082 -1.724 1.00 96.06 104 LEU A CA 1
ATOM 854 C C . LEU A 1 104 ? 2.214 2.616 -1.966 1.00 96.06 104 LEU A C 1
ATOM 856 O O . LEU A 1 104 ? 2.590 2.867 -3.107 1.00 96.06 104 LEU A O 1
ATOM 860 N N . LEU A 1 105 ? 3.024 2.747 -0.916 1.00 95.75 105 LEU A N 1
ATOM 861 C CA . LEU A 1 105 ? 4.388 3.239 -1.062 1.00 95.75 105 LEU A CA 1
ATOM 862 C C . LEU A 1 105 ? 5.255 2.266 -1.870 1.00 95.75 105 LEU A C 1
ATOM 864 O O . LEU A 1 105 ? 5.954 2.689 -2.790 1.00 95.75 105 LEU A O 1
ATOM 868 N N . THR A 1 106 ? 5.183 0.967 -1.564 1.00 94.88 106 THR A N 1
ATOM 869 C CA . THR A 1 106 ? 5.929 -0.061 -2.300 1.00 94.88 106 THR A CA 1
ATOM 870 C C . THR A 1 106 ? 5.494 -0.124 -3.763 1.00 94.88 106 THR A C 1
ATOM 872 O O . THR A 1 106 ? 6.349 -0.143 -4.641 1.00 94.88 106 THR A O 1
ATOM 875 N N . THR A 1 107 ? 4.189 -0.097 -4.047 1.00 93.62 107 THR A N 1
ATOM 876 C CA . THR A 1 107 ? 3.682 -0.153 -5.430 1.00 93.62 107 THR A CA 1
ATOM 877 C C . THR A 1 107 ? 4.079 1.071 -6.247 1.00 93.62 107 THR A C 1
ATOM 879 O O . THR A 1 107 ? 4.509 0.915 -7.387 1.00 93.62 107 THR A O 1
ATOM 882 N N . ILE A 1 108 ? 4.016 2.278 -5.677 1.00 94.94 108 ILE A N 1
ATOM 883 C CA . ILE A 1 108 ? 4.498 3.495 -6.346 1.00 94.94 108 ILE A CA 1
ATOM 884 C C . ILE A 1 108 ? 5.995 3.405 -6.607 1.00 94.94 108 ILE A C 1
ATOM 886 O O . ILE A 1 108 ? 6.436 3.708 -7.710 1.00 94.94 108 ILE A O 1
ATOM 890 N N . PHE A 1 109 ? 6.777 2.960 -5.623 1.00 94.75 109 PHE A N 1
ATOM 891 C CA . PHE A 1 109 ? 8.215 2.798 -5.798 1.00 94.75 109 PHE A CA 1
ATOM 892 C C . PHE A 1 109 ? 8.539 1.833 -6.947 1.00 94.75 109 PHE A C 1
ATOM 894 O O . PHE A 1 109 ? 9.348 2.162 -7.810 1.00 94.75 109 PHE A O 1
ATOM 901 N N . THR A 1 110 ? 7.850 0.691 -7.025 1.00 92.94 110 THR A N 1
ATOM 902 C CA . THR A 1 110 ? 7.979 -0.247 -8.150 1.00 92.94 110 THR A CA 1
ATOM 903 C C . THR A 1 110 ? 7.584 0.396 -9.482 1.00 92.94 110 THR A C 1
ATOM 905 O O . THR A 1 110 ? 8.290 0.225 -10.468 1.00 92.94 110 THR A O 1
ATOM 908 N N . GLN A 1 111 ? 6.498 1.172 -9.515 1.00 91.00 111 GLN A N 1
ATOM 909 C CA . GLN A 1 111 ? 6.016 1.850 -10.725 1.00 91.00 111 GLN A CA 1
ATOM 910 C C . GLN A 1 111 ? 6.918 3.004 -11.183 1.00 91.00 111 GLN A C 1
ATOM 912 O O . GLN A 1 111 ? 6.872 3.376 -12.348 1.00 91.00 111 GLN A O 1
ATOM 917 N N . VAL A 1 112 ? 7.723 3.583 -10.292 1.00 91.00 112 VAL A N 1
ATOM 918 C CA . VAL A 1 112 ? 8.733 4.595 -10.646 1.00 91.00 112 VAL A CA 1
ATOM 919 C C . VAL A 1 112 ? 9.993 3.949 -11.231 1.00 91.00 112 VAL A C 1
ATOM 921 O O . VAL A 1 112 ? 10.694 4.591 -12.006 1.00 91.00 112 VAL A O 1
ATOM 924 N N . LEU A 1 113 ? 10.291 2.703 -10.855 1.00 89.69 113 LEU A N 1
ATOM 925 C CA . LEU A 1 113 ? 11.487 1.978 -11.295 1.00 89.69 113 LEU A CA 1
ATOM 926 C C . LEU A 1 113 ? 11.278 1.086 -12.529 1.00 89.69 113 LEU A C 1
ATOM 928 O O . LEU A 1 113 ? 12.262 0.528 -13.014 1.00 89.69 113 LEU A O 1
ATOM 932 N N . LYS A 1 114 ? 10.033 0.905 -12.980 1.00 81.81 114 LYS A N 1
ATOM 933 C CA . LYS A 1 114 ? 9.706 0.156 -14.204 1.00 81.81 114 LYS A CA 1
ATOM 934 C C . LYS A 1 114 ? 10.286 0.829 -15.451 1.00 81.81 114 LYS A C 1
ATOM 936 O O . LYS A 1 114 ? 10.611 0.086 -16.399 1.00 81.81 114 LYS A O 1
#

Solvent-accessible surface area (backbone atoms only — not comparable to full-atom values): 6910 Å² total; per-residue (Å²): 140,91,83,77,84,74,87,47,77,67,59,55,50,55,58,64,50,46,56,57,53,50,50,46,51,51,47,53,52,49,39,61,56,46,69,72,53,81,62,73,81,78,80,90,56,92,85,46,70,74,72,78,53,82,87,71,93,63,69,96,70,49,72,68,58,52,49,40,60,73,47,50,48,53,51,50,51,43,43,47,48,20,47,66,71,65,64,31,67,66,60,31,53,55,50,50,52,52,50,52,48,51,52,47,52,51,52,40,52,52,59,74,72,75

Secondary structure (DSSP, 8-state):
--------HHHHHHHHHHHHHHHHHHHHHHHHHHHTSPP--PPP-TT-GGGGSPP-SS-SS-HHHHHIIIIIHHHHHHHIIIIIIS--HHHHHHHHHHHHHHHHHHHHHHHHH-

InterPro domains:
  IPR043216 Phosphatidic acid phosphatases-like [PTHR10165] (16-114)

pLDDT: mean 87.53, std 10.64, range [44.88, 96.81]

Organism: NCBI:txid64522

Mean predicted alig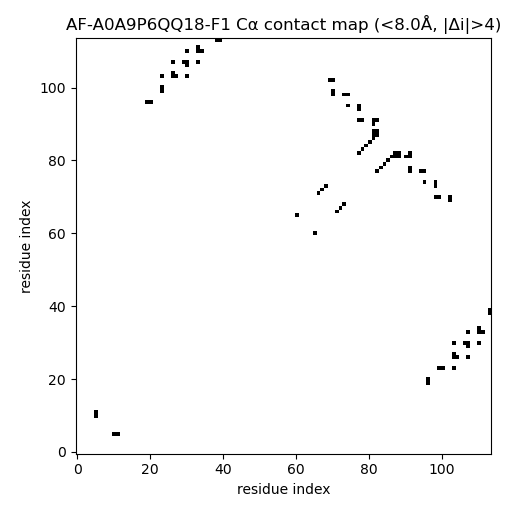ned error: 7.56 Å

Sequence (114 aa):
MEMFRIKSPSMRFYISYAFDWIFCAILLALFFLLDRVEPFHREFSVENTAIMYTYEEHEAVPIWALGLIMAVFPAVLMFIVSIGLRRSPYDFHNGLLGLLLSVLLTTIFTQVLK

Foldseek 3Di:
DPDDPPPDPVVVVCVVCVVLVVVLVVLVVLLVVLVPDDDDDDDDDPPDPVVVDDDDPDDPQDPVNVCCVLPVVQLVVLCCCCCVPVVHVPSSVVSNSVSSVVVSVVSSVVSVVD

Radius of gyration: 21.06 Å; Cα contacts (8 Å, |Δi|>4): 49; chains: 1; bounding box: 40×54×52 Å